Protein AF-A0A3D4EHX8-F1 (afdb_monomer_lite)

Radius of gyration: 19.6 Å; chains: 1; bounding box: 51×28×48 Å

Sequence (129 aa):
DFRNTIIVMTSNIGAKAMTEGRRRLGFSQAEGQQAADAELKERVNEELRRTFKPEFLNRIDDTIIFHRLTRPEIRSITQRMIHTVAGRFEELGMNLSVPESVIDALAEKGYDEKFGARPLRRTIQSLIE

Secondary structure (DSSP, 8-state):
--TT--------TTTTHHHHGGGG--S-SSSSHHHHHHHHHHHHHHHHHHHS-HHHHTT-S--PPPPPPPHHHHHHHHHHHHHHHHHHHHHTT------HHHHHHHHHHH-BTTTBTTTHHHHHHHHH-

Structure (mmCIF, N/CA/C/O backbone):
data_AF-A0A3D4EHX8-F1
#
_entry.id   AF-A0A3D4EHX8-F1
#
loop_
_atom_site.group_PDB
_atom_site.id
_atom_site.type_symbol
_atom_site.label_atom_id
_atom_site.label_alt_id
_atom_site.label_comp_id
_atom_site.label_asym_id
_atom_site.label_entity_id
_atom_site.label_seq_id
_atom_site.pdbx_PDB_ins_code
_atom_site.Cartn_x
_atom_site.Cartn_y
_atom_site.Cartn_z
_atom_site.occupancy
_atom_site.B_iso_or_equiv
_atom_site.auth_seq_id
_atom_site.auth_comp_id
_atom_site.auth_asym_id
_atom_site.auth_atom_id
_atom_site.pdbx_PDB_model_num
ATOM 1 N N . ASP A 1 1 ? -9.603 -11.273 -27.448 1.00 83.94 1 ASP A N 1
ATOM 2 C CA . ASP A 1 1 ? -9.718 -9.859 -27.843 1.00 83.94 1 ASP A CA 1
ATOM 3 C C . ASP A 1 1 ? -9.576 -9.023 -26.576 1.00 83.94 1 ASP A C 1
ATOM 5 O O . ASP A 1 1 ? -10.325 -9.280 -25.645 1.00 83.94 1 ASP A O 1
ATOM 9 N N . PHE A 1 2 ? -8.577 -8.136 -26.501 1.00 93.56 2 PHE A N 1
ATOM 10 C CA . PHE A 1 2 ? -8.243 -7.327 -25.311 1.00 93.56 2 PHE A CA 1
ATOM 11 C C . PHE A 1 2 ? -8.393 -5.818 -25.566 1.00 93.56 2 PHE A C 1
ATOM 13 O O . PHE A 1 2 ? -7.850 -5.004 -24.826 1.00 93.56 2 PHE A O 1
ATOM 20 N N . ARG A 1 3 ? -9.125 -5.425 -26.619 1.00 93.56 3 ARG A N 1
ATOM 21 C CA . ARG A 1 3 ? -9.231 -4.019 -27.049 1.00 93.56 3 ARG A CA 1
ATOM 22 C C . ARG A 1 3 ? -9.765 -3.063 -25.972 1.00 93.56 3 ARG A C 1
ATOM 24 O O . ARG A 1 3 ? -9.383 -1.902 -25.980 1.00 93.56 3 ARG A O 1
ATOM 31 N N . ASN A 1 4 ? -10.578 -3.555 -25.033 1.00 96.00 4 ASN A N 1
ATOM 32 C CA . ASN A 1 4 ? -11.146 -2.769 -23.929 1.00 96.00 4 ASN A CA 1
ATOM 33 C C . ASN A 1 4 ? -10.716 -3.317 -22.554 1.00 96.00 4 ASN A C 1
ATOM 35 O O . ASN A 1 4 ? -11.521 -3.380 -21.625 1.00 96.00 4 ASN A O 1
ATOM 39 N N . THR A 1 5 ? -9.471 -3.780 -22.425 1.00 96.50 5 THR A N 1
ATOM 40 C CA . THR A 1 5 ? -8.948 -4.352 -21.177 1.00 96.50 5 THR A CA 1
ATOM 41 C C . THR A 1 5 ? -7.674 -3.637 -20.747 1.00 96.50 5 THR A C 1
ATOM 43 O O . THR A 1 5 ? -6.729 -3.538 -21.522 1.00 96.50 5 THR A O 1
ATOM 46 N N . ILE A 1 6 ? -7.622 -3.203 -19.485 1.00 94.00 6 ILE A N 1
ATOM 47 C CA . ILE A 1 6 ? -6.373 -2.760 -18.855 1.00 94.00 6 ILE A CA 1
ATOM 48 C C . ILE A 1 6 ? -5.652 -3.999 -18.326 1.00 94.00 6 ILE A C 1
ATOM 50 O O . ILE A 1 6 ? -6.188 -4.721 -17.483 1.00 94.00 6 ILE A O 1
ATOM 54 N N . ILE A 1 7 ? -4.440 -4.247 -18.817 1.00 93.75 7 ILE A N 1
ATOM 55 C CA . ILE A 1 7 ? -3.591 -5.338 -18.339 1.00 93.75 7 ILE A CA 1
ATOM 56 C C . ILE A 1 7 ? -2.625 -4.767 -17.307 1.00 93.75 7 ILE A C 1
ATOM 58 O O . ILE A 1 7 ? -1.774 -3.944 -17.629 1.00 93.75 7 ILE A O 1
ATOM 62 N N . VAL A 1 8 ? -2.747 -5.227 -16.063 1.00 94.88 8 VAL A N 1
ATOM 63 C CA . VAL A 1 8 ? -1.825 -4.871 -14.980 1.00 94.88 8 VAL A CA 1
ATOM 64 C C . VAL A 1 8 ? -0.949 -6.073 -14.667 1.00 94.88 8 VAL A C 1
ATOM 66 O O . VAL A 1 8 ? -1.445 -7.166 -14.399 1.00 94.88 8 VAL A O 1
ATOM 69 N N . MET A 1 9 ? 0.362 -5.859 -14.681 1.00 93.25 9 MET A N 1
ATOM 70 C CA . MET A 1 9 ? 1.357 -6.861 -14.317 1.00 93.25 9 MET A CA 1
ATOM 71 C C . MET A 1 9 ? 2.166 -6.348 -13.133 1.00 93.25 9 MET A C 1
ATOM 73 O O . MET A 1 9 ? 2.573 -5.190 -13.099 1.00 93.25 9 MET A O 1
ATOM 77 N N . THR A 1 10 ? 2.413 -7.216 -12.156 1.00 92.00 10 THR A N 1
ATOM 78 C CA . THR A 1 10 ? 3.198 -6.883 -10.963 1.00 92.00 10 THR A CA 1
ATOM 79 C C . THR A 1 10 ? 4.356 -7.855 -10.828 1.00 92.00 10 THR A C 1
ATOM 81 O O . THR A 1 10 ? 4.168 -9.061 -10.985 1.00 92.00 10 THR A O 1
ATOM 84 N N . SER A 1 11 ? 5.539 -7.355 -10.488 1.00 89.44 11 SER A N 1
ATOM 85 C CA . SER A 1 11 ? 6.726 -8.172 -10.242 1.00 89.44 11 SER A CA 1
ATOM 86 C C . SER A 1 11 ? 7.441 -7.701 -8.980 1.00 89.44 11 SER A C 1
ATOM 88 O O . SER A 1 11 ? 7.382 -6.527 -8.630 1.00 89.44 11 SER A O 1
ATOM 90 N N . ASN A 1 12 ? 8.144 -8.615 -8.309 1.00 87.06 12 ASN A N 1
ATOM 91 C CA . ASN A 1 12 ? 9.002 -8.293 -7.164 1.00 87.06 12 ASN A CA 1
ATOM 92 C C . ASN A 1 12 ? 10.427 -7.867 -7.587 1.00 87.06 12 ASN A C 1
ATOM 94 O O . ASN A 1 12 ? 11.312 -7.739 -6.737 1.00 87.06 12 ASN A O 1
ATOM 98 N N . ILE A 1 13 ? 10.683 -7.690 -8.889 1.00 86.50 13 ILE A N 1
ATOM 99 C CA . ILE A 1 13 ? 11.960 -7.179 -9.410 1.00 86.50 13 ILE A CA 1
ATOM 100 C C . ILE A 1 13 ? 12.251 -5.810 -8.787 1.00 86.50 13 ILE A C 1
ATOM 102 O O . ILE A 1 13 ? 11.362 -4.976 -8.648 1.00 86.50 13 ILE A O 1
ATOM 106 N N . GLY A 1 14 ? 13.497 -5.593 -8.363 1.00 77.00 14 GLY A N 1
ATOM 107 C CA . GLY A 1 14 ? 13.897 -4.353 -7.696 1.00 77.00 14 GLY A CA 1
ATOM 108 C C . GLY A 1 14 ? 13.641 -4.305 -6.184 1.00 77.00 14 GLY A C 1
ATOM 109 O O . GLY A 1 14 ? 14.180 -3.424 -5.516 1.00 77.00 14 GLY A O 1
ATOM 110 N N . ALA A 1 15 ? 12.936 -5.281 -5.592 1.00 76.81 15 ALA A N 1
ATOM 111 C CA . ALA A 1 15 ? 12.671 -5.302 -4.145 1.00 76.81 15 ALA A CA 1
ATOM 112 C C . ALA A 1 15 ? 13.955 -5.303 -3.282 1.00 76.81 15 ALA A C 1
ATOM 114 O O . ALA A 1 15 ? 13.989 -4.718 -2.194 1.00 76.81 15 ALA A O 1
ATOM 115 N N . LYS A 1 16 ? 15.041 -5.920 -3.775 1.00 70.25 16 LYS A N 1
ATOM 116 C CA . LYS A 1 16 ? 16.361 -5.881 -3.120 1.00 70.25 16 LYS A CA 1
ATOM 117 C C . LYS A 1 16 ? 16.990 -4.485 -3.181 1.00 70.25 16 LYS A C 1
ATOM 119 O O . LYS A 1 16 ? 17.382 -3.962 -2.140 1.00 70.25 16 LYS A O 1
ATOM 124 N N . ALA A 1 17 ? 16.993 -3.848 -4.356 1.00 68.38 17 ALA A N 1
ATOM 125 C CA . ALA A 1 17 ? 17.523 -2.493 -4.545 1.00 68.38 17 ALA A CA 1
ATOM 126 C C . ALA A 1 17 ? 16.814 -1.469 -3.637 1.00 68.38 17 ALA A C 1
ATOM 128 O O . ALA A 1 17 ? 17.467 -0.636 -3.008 1.00 68.38 17 ALA A O 1
ATOM 129 N N . MET A 1 18 ? 15.497 -1.616 -3.467 1.00 66.00 18 MET A N 1
ATOM 130 C CA . MET A 1 18 ? 14.680 -0.815 -2.547 1.00 66.00 18 MET A CA 1
ATOM 131 C C . MET A 1 18 ? 14.987 -1.022 -1.057 1.00 66.00 18 MET A C 1
ATOM 133 O O . MET A 1 18 ? 14.606 -0.200 -0.224 1.00 66.00 18 MET A O 1
ATOM 137 N N . THR A 1 19 ? 15.603 -2.145 -0.689 1.00 64.25 19 THR A N 1
ATOM 138 C CA . THR A 1 19 ? 15.924 -2.485 0.707 1.00 64.25 19 THR A CA 1
ATOM 139 C C . THR A 1 19 ? 17.345 -2.065 1.075 1.00 64.25 19 THR A C 1
ATOM 141 O O . THR A 1 19 ? 17.602 -1.675 2.211 1.00 64.25 19 THR A O 1
ATOM 144 N N . GLU A 1 20 ? 18.269 -2.105 0.117 1.00 59.88 20 GLU A N 1
ATOM 145 C CA . GLU A 1 20 ? 19.694 -1.850 0.350 1.00 59.88 20 GLU A CA 1
ATOM 146 C C . GLU A 1 20 ? 20.097 -0.378 0.172 1.00 59.88 20 GLU A C 1
ATOM 148 O O . GLU A 1 20 ? 21.036 0.070 0.834 1.00 59.88 20 GLU A O 1
ATOM 153 N N . GLY A 1 21 ? 19.369 0.398 -0.643 1.00 54.28 21 GLY A N 1
ATOM 154 C CA . GLY A 1 21 ? 19.689 1.803 -0.944 1.00 54.28 21 GLY A CA 1
ATOM 155 C C . GLY A 1 21 ? 19.753 2.739 0.274 1.00 54.28 21 GLY A C 1
ATOM 156 O O . GLY A 1 21 ? 20.417 3.769 0.228 1.00 54.28 21 GLY A O 1
ATOM 157 N N . ARG A 1 22 ? 19.146 2.364 1.409 1.00 51.28 22 ARG A N 1
ATOM 158 C CA . ARG A 1 22 ? 19.145 3.180 2.636 1.00 51.28 22 ARG A CA 1
ATOM 159 C C . ARG A 1 22 ? 20.376 3.023 3.529 1.00 51.28 22 ARG A C 1
ATOM 161 O O . ARG A 1 22 ? 20.565 3.858 4.406 1.00 51.28 22 ARG A O 1
ATOM 168 N N . ARG A 1 23 ? 21.235 2.010 3.331 1.00 48.50 23 ARG A N 1
ATOM 169 C CA . ARG A 1 23 ? 22.409 1.797 4.212 1.00 48.50 23 ARG A CA 1
ATOM 170 C C . ARG A 1 23 ? 23.463 2.917 4.137 1.00 48.50 23 ARG A C 1
ATOM 172 O O . ARG A 1 23 ? 24.411 2.880 4.911 1.00 48.50 23 ARG A O 1
ATOM 179 N N . ARG A 1 24 ? 23.324 3.900 3.235 1.00 49.12 24 ARG A N 1
ATOM 180 C CA . ARG A 1 24 ? 24.308 4.981 3.023 1.00 49.12 24 ARG A CA 1
ATOM 181 C C . ARG A 1 24 ? 23.900 6.382 3.499 1.00 49.12 24 ARG A C 1
ATOM 183 O O . ARG A 1 24 ? 24.744 7.268 3.467 1.00 49.12 24 ARG A O 1
ATOM 190 N N . LEU A 1 25 ? 22.668 6.624 3.950 1.00 51.09 25 LEU A N 1
ATOM 191 C CA . LEU A 1 25 ? 22.177 7.999 4.148 1.00 51.09 25 LEU A CA 1
ATOM 192 C C . LEU A 1 25 ? 22.126 8.400 5.626 1.00 51.09 25 LEU A C 1
ATOM 194 O O . LEU A 1 25 ? 21.077 8.385 6.263 1.00 51.09 25 LEU A O 1
ATOM 198 N N . GLY A 1 26 ? 23.299 8.764 6.148 1.00 45.28 26 GLY A N 1
ATOM 199 C CA . GLY A 1 26 ? 23.477 9.443 7.433 1.00 45.28 26 GLY A CA 1
ATOM 200 C C . GLY A 1 26 ? 23.499 10.976 7.351 1.00 45.28 26 GLY A C 1
ATOM 201 O O . GLY A 1 26 ? 23.712 11.606 8.377 1.00 45.28 26 GLY A O 1
ATOM 202 N N . PHE A 1 27 ? 23.297 11.601 6.181 1.00 52.09 27 PHE A N 1
ATOM 203 C CA . PHE A 1 27 ? 23.391 13.062 6.039 1.00 52.09 27 PHE A CA 1
ATOM 204 C C . PHE A 1 27 ? 22.409 13.624 4.989 1.00 52.09 27 PHE A C 1
ATOM 206 O O . PHE A 1 27 ? 22.357 13.146 3.861 1.00 52.09 27 PHE A O 1
ATOM 213 N N . SER A 1 28 ? 21.683 14.682 5.381 1.00 41.88 28 SER A N 1
ATOM 214 C CA . SER A 1 28 ? 20.790 15.574 4.604 1.00 41.88 28 SER A CA 1
ATOM 215 C C . SER A 1 28 ? 19.460 14.992 4.081 1.00 41.88 28 SER A C 1
ATOM 217 O O . SER A 1 28 ? 19.402 14.206 3.144 1.00 41.88 28 SER A O 1
ATOM 219 N N . GLN A 1 29 ? 18.355 15.416 4.703 1.00 51.88 29 GLN A N 1
ATOM 220 C CA . GLN A 1 29 ? 17.017 14.823 4.563 1.00 51.88 29 GLN A CA 1
ATOM 221 C C . GLN A 1 29 ? 16.068 15.586 3.612 1.00 51.88 29 GLN A C 1
ATOM 223 O O . GLN A 1 29 ? 14.892 15.248 3.555 1.00 51.88 29 GLN A O 1
ATOM 228 N N . ALA A 1 30 ? 16.534 16.597 2.867 1.00 48.62 30 ALA A N 1
ATOM 229 C CA . ALA A 1 30 ? 15.640 17.451 2.065 1.00 48.62 30 ALA A CA 1
ATOM 230 C C . ALA A 1 30 ? 16.006 17.579 0.571 1.00 48.62 30 ALA A C 1
ATOM 232 O O . ALA A 1 30 ? 15.102 17.652 -0.253 1.00 48.62 30 ALA A O 1
ATOM 233 N N . GLU A 1 31 ? 17.287 17.524 0.189 1.00 46.31 31 GLU A N 1
ATOM 234 C CA . GLU A 1 31 ? 17.716 17.670 -1.221 1.00 46.31 31 GLU A CA 1
ATOM 235 C C . GLU A 1 31 ? 17.977 16.326 -1.940 1.00 46.31 31 GLU A C 1
ATOM 237 O O . GLU A 1 31 ? 18.198 16.291 -3.147 1.00 46.31 31 GLU A O 1
ATOM 242 N N . GLY A 1 32 ? 17.914 15.194 -1.224 1.00 55.09 32 GLY A N 1
ATOM 243 C CA . GLY A 1 32 ? 18.335 13.877 -1.729 1.00 55.09 32 GLY A CA 1
ATOM 244 C C . GLY A 1 32 ? 17.234 12.948 -2.259 1.00 55.09 32 GLY A C 1
ATOM 245 O O . GLY A 1 32 ? 17.558 11.900 -2.813 1.00 55.09 32 GLY A O 1
ATOM 246 N N . GLN A 1 33 ? 15.947 13.284 -2.104 1.00 61.00 33 GLN A N 1
ATOM 247 C CA . GLN A 1 33 ? 14.858 12.349 -2.437 1.00 61.00 33 GLN A CA 1
ATOM 248 C C . GLN A 1 33 ? 14.705 12.142 -3.952 1.00 61.00 33 GLN A C 1
ATOM 250 O O . GLN A 1 33 ? 14.628 11.007 -4.405 1.00 61.00 33 GLN A O 1
ATOM 255 N N . GLN A 1 34 ? 14.747 13.216 -4.748 1.00 64.25 34 GLN A N 1
ATOM 256 C CA . GLN A 1 34 ? 14.636 13.106 -6.210 1.00 64.25 34 GLN A CA 1
ATOM 257 C C . GLN A 1 34 ? 15.821 12.354 -6.829 1.00 64.25 34 GLN A C 1
ATOM 259 O O . GLN A 1 34 ? 15.637 11.559 -7.749 1.00 64.25 34 GLN A O 1
ATOM 264 N N . ALA A 1 35 ? 17.031 12.573 -6.304 1.00 69.06 35 ALA A N 1
ATOM 265 C CA . ALA A 1 35 ? 18.220 11.851 -6.743 1.00 69.06 35 ALA A CA 1
ATOM 266 C C . ALA A 1 35 ? 18.132 10.355 -6.390 1.00 69.06 35 ALA A C 1
ATOM 268 O O . ALA A 1 35 ? 18.438 9.508 -7.228 1.00 69.06 35 ALA A O 1
ATOM 269 N N . ALA A 1 36 ? 17.647 10.026 -5.187 1.00 71.94 36 ALA A N 1
ATOM 270 C CA . ALA A 1 36 ? 17.437 8.645 -4.759 1.00 71.94 36 ALA A CA 1
ATOM 271 C C . ALA A 1 36 ? 16.357 7.924 -5.586 1.00 71.94 36 ALA A C 1
ATOM 273 O O . ALA A 1 36 ? 16.523 6.750 -5.917 1.00 71.94 36 ALA A O 1
ATOM 274 N N . ASP A 1 37 ? 15.276 8.617 -5.955 1.00 76.12 37 ASP A N 1
ATOM 275 C CA . ASP A 1 37 ? 14.204 8.050 -6.780 1.00 76.12 37 ASP A CA 1
ATOM 276 C C . ASP A 1 37 ? 14.679 7.799 -8.221 1.00 76.12 37 ASP A C 1
ATOM 278 O O . ASP A 1 37 ? 14.370 6.758 -8.809 1.00 76.12 37 ASP A O 1
ATOM 282 N N . ALA A 1 38 ? 15.478 8.714 -8.784 1.00 81.25 38 ALA A N 1
ATOM 283 C CA . ALA A 1 38 ? 16.094 8.537 -10.098 1.00 81.25 38 ALA A CA 1
ATOM 284 C C . ALA A 1 38 ? 17.068 7.346 -10.116 1.00 81.25 38 ALA A C 1
ATOM 286 O O . ALA A 1 38 ? 16.973 6.493 -11.000 1.00 81.25 38 ALA A O 1
ATOM 287 N N . GLU A 1 39 ? 17.938 7.238 -9.105 1.00 82.88 39 GLU A N 1
ATOM 288 C CA . GLU A 1 39 ? 18.875 6.117 -8.957 1.00 82.88 39 GLU A CA 1
ATOM 289 C C . GLU A 1 39 ? 18.132 4.781 -8.788 1.00 82.88 39 GLU A C 1
ATOM 291 O O . GLU A 1 39 ? 18.486 3.769 -9.399 1.00 82.88 39 GLU A O 1
ATOM 296 N N . LEU A 1 40 ? 17.060 4.761 -7.989 1.00 81.75 40 LEU A N 1
ATOM 297 C CA . LEU A 1 40 ? 16.227 3.574 -7.831 1.00 81.75 40 LEU A CA 1
ATOM 298 C C . LEU A 1 40 ? 15.575 3.175 -9.160 1.00 81.75 40 LEU A C 1
ATOM 300 O O . LEU A 1 40 ? 15.573 1.993 -9.509 1.00 81.75 40 LEU A O 1
ATOM 304 N N . LYS A 1 41 ? 15.046 4.143 -9.913 1.00 84.25 41 LYS A N 1
ATOM 305 C CA . LYS A 1 41 ? 14.416 3.898 -11.213 1.00 84.25 41 LYS A CA 1
ATOM 306 C C . LYS A 1 41 ? 15.392 3.309 -12.224 1.00 84.25 41 LYS A C 1
ATOM 308 O O . LYS A 1 41 ? 15.028 2.378 -12.941 1.00 84.25 41 LYS A O 1
ATOM 313 N N . GLU A 1 42 ? 16.620 3.812 -12.263 1.00 87.06 42 GLU A N 1
ATOM 314 C CA . GLU A 1 42 ? 17.676 3.278 -13.121 1.00 87.06 42 GLU A CA 1
ATOM 315 C C . GLU A 1 42 ? 17.991 1.818 -12.774 1.00 87.06 42 GLU A C 1
ATOM 317 O O . GLU A 1 42 ? 17.874 0.945 -13.636 1.00 87.06 42 GLU A O 1
ATOM 322 N N . ARG A 1 43 ? 18.240 1.518 -11.492 1.00 86.12 43 ARG A N 1
ATOM 323 C CA . ARG A 1 43 ? 18.515 0.147 -11.024 1.00 86.12 43 ARG A CA 1
ATOM 324 C C . ARG A 1 43 ? 17.375 -0.827 -11.326 1.00 86.12 43 ARG A C 1
ATOM 326 O O . ARG A 1 43 ? 17.616 -1.968 -11.714 1.00 86.12 43 ARG A O 1
ATOM 333 N N . VAL A 1 44 ? 16.121 -0.404 -11.145 1.00 86.69 44 VAL A N 1
ATOM 334 C CA . VAL A 1 44 ? 14.955 -1.244 -11.466 1.00 86.69 44 VAL A CA 1
ATOM 335 C C . VAL A 1 44 ? 14.869 -1.501 -12.973 1.00 86.69 44 VAL A C 1
ATOM 337 O O . VAL A 1 44 ? 14.616 -2.636 -13.377 1.00 86.69 44 VAL A O 1
ATOM 340 N N . ASN A 1 45 ? 15.122 -0.490 -13.809 1.00 86.88 45 ASN A N 1
ATOM 341 C CA . ASN A 1 45 ? 15.124 -0.640 -15.267 1.00 86.88 45 ASN A CA 1
ATOM 342 C C . ASN A 1 45 ? 16.227 -1.582 -15.768 1.00 86.88 45 ASN A C 1
ATOM 344 O O . ASN A 1 45 ? 15.984 -2.372 -16.683 1.00 86.88 45 ASN A O 1
ATOM 348 N N . GLU A 1 46 ? 17.419 -1.534 -15.175 1.00 89.25 46 GLU A N 1
ATOM 349 C CA . GLU A 1 46 ? 18.495 -2.480 -15.487 1.00 89.25 46 GLU A CA 1
ATOM 350 C C . GLU A 1 46 ? 18.084 -3.921 -15.173 1.00 89.25 46 GLU A C 1
ATOM 352 O O . GLU A 1 46 ? 18.210 -4.808 -16.021 1.00 89.25 46 GLU A O 1
ATOM 357 N N . GLU A 1 47 ? 17.521 -4.160 -13.990 1.00 88.94 47 GLU A N 1
ATOM 358 C CA . GLU A 1 47 ? 17.068 -5.492 -13.583 1.00 88.94 47 GLU A CA 1
ATOM 359 C C . GLU A 1 47 ? 15.890 -5.994 -14.439 1.00 88.94 47 GLU A C 1
ATOM 361 O O . GLU A 1 47 ? 15.828 -7.182 -14.772 1.00 88.94 47 GLU A O 1
ATOM 366 N N . LEU A 1 48 ? 14.993 -5.103 -14.878 1.00 89.94 48 LEU A N 1
ATOM 367 C CA . LEU A 1 48 ? 13.933 -5.438 -15.834 1.00 89.94 48 LEU A CA 1
ATOM 368 C C . LEU A 1 48 ? 14.505 -5.880 -17.184 1.00 89.94 48 LEU A C 1
ATOM 370 O O . LEU A 1 48 ? 14.087 -6.917 -17.696 1.00 89.94 48 LEU A O 1
ATOM 374 N N . ARG A 1 49 ? 15.485 -5.150 -17.734 1.00 89.75 49 ARG A N 1
ATOM 375 C CA . ARG A 1 49 ? 16.157 -5.500 -19.003 1.00 89.75 49 ARG A CA 1
ATOM 376 C C . ARG A 1 49 ? 16.963 -6.795 -18.919 1.00 89.75 49 ARG A C 1
ATOM 378 O O . ARG A 1 49 ? 17.108 -7.486 -19.921 1.00 89.75 49 ARG A O 1
ATOM 385 N N . ARG A 1 50 ? 17.489 -7.131 -17.738 1.00 91.81 50 ARG A N 1
ATOM 386 C CA . ARG A 1 50 ? 18.169 -8.413 -17.487 1.00 91.81 50 ARG A CA 1
ATOM 387 C C . ARG A 1 50 ? 17.194 -9.580 -17.383 1.00 91.81 50 ARG A C 1
ATOM 389 O O . ARG A 1 50 ? 17.536 -10.690 -17.779 1.00 91.81 50 ARG A O 1
ATOM 396 N N . THR A 1 51 ? 16.004 -9.337 -16.837 1.00 91.88 51 THR A N 1
ATOM 397 C CA . THR A 1 51 ? 15.015 -10.389 -16.565 1.00 91.88 51 THR A CA 1
ATOM 398 C C . THR A 1 51 ? 14.107 -10.665 -17.763 1.00 91.88 51 THR A C 1
ATOM 400 O O . THR A 1 51 ? 13.781 -11.820 -18.036 1.00 91.88 51 THR A O 1
ATOM 403 N N . PHE A 1 52 ? 13.691 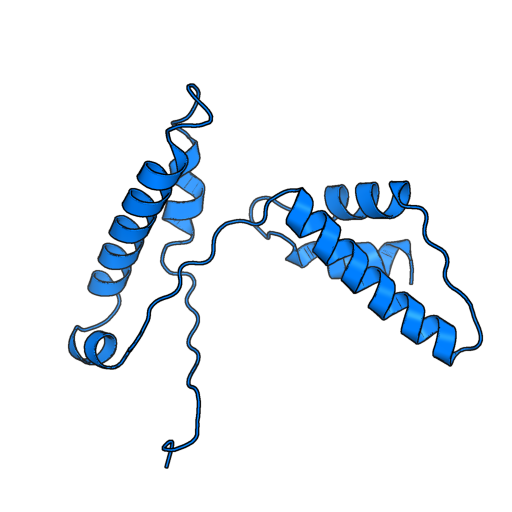-9.624 -18.484 1.00 92.50 52 PHE A N 1
ATOM 404 C CA . PHE A 1 52 ? 12.748 -9.721 -19.594 1.00 92.50 52 PHE A CA 1
ATOM 405 C C . PHE A 1 52 ? 13.393 -9.357 -20.923 1.00 92.50 52 PHE A C 1
ATOM 407 O O . PHE A 1 52 ? 14.239 -8.469 -21.011 1.00 92.50 52 PHE A O 1
ATOM 414 N N . LYS A 1 53 ? 12.941 -10.024 -21.989 1.00 93.94 53 LYS A N 1
ATOM 415 C CA . LYS A 1 53 ? 13.410 -9.720 -23.338 1.00 93.94 53 LYS A CA 1
ATOM 416 C C . LYS A 1 53 ? 12.887 -8.356 -23.819 1.00 93.94 53 LYS A C 1
ATOM 418 O O . LYS A 1 53 ? 11.761 -7.987 -23.462 1.00 93.94 53 LYS A O 1
ATOM 423 N N . PRO A 1 54 ? 13.636 -7.638 -24.675 1.00 90.94 54 PRO A N 1
ATOM 424 C CA . PRO A 1 54 ? 13.223 -6.336 -25.195 1.00 90.94 54 PRO A CA 1
ATOM 425 C C . PRO A 1 54 ? 11.857 -6.353 -25.889 1.00 90.94 54 PRO A C 1
ATOM 427 O O . PRO A 1 54 ? 11.095 -5.403 -25.747 1.00 90.94 54 PRO A O 1
ATOM 430 N N . GLU A 1 55 ? 11.498 -7.434 -26.589 1.00 94.44 55 GLU A N 1
ATOM 431 C CA . GLU A 1 55 ? 10.218 -7.523 -27.303 1.00 94.44 55 GLU A CA 1
ATOM 432 C C . GLU A 1 55 ? 9.023 -7.494 -26.353 1.00 94.44 55 GLU A C 1
ATOM 434 O O . GLU A 1 55 ? 7.972 -6.976 -26.719 1.00 94.44 55 GLU A O 1
ATOM 439 N N . PHE A 1 56 ? 9.184 -8.033 -25.142 1.00 93.81 56 PHE A N 1
ATOM 440 C CA . PHE A 1 56 ? 8.157 -7.989 -24.108 1.00 93.81 56 PHE A CA 1
ATOM 441 C C . PHE A 1 56 ? 8.064 -6.597 -23.482 1.00 93.81 56 PHE A C 1
ATOM 443 O O . PHE A 1 56 ? 6.970 -6.056 -23.358 1.00 93.81 56 PHE A O 1
ATOM 450 N N . LEU A 1 57 ? 9.206 -5.989 -23.147 1.00 91.12 57 LEU A N 1
ATOM 451 C CA . LEU A 1 57 ? 9.244 -4.643 -22.565 1.00 91.12 57 LEU A CA 1
ATOM 452 C C . LEU A 1 57 ? 8.663 -3.590 -23.517 1.00 91.12 57 LEU A C 1
ATOM 454 O O . LEU A 1 57 ? 7.936 -2.710 -23.079 1.00 91.12 57 LEU A O 1
ATOM 458 N N . ASN A 1 58 ? 8.881 -3.741 -24.825 1.00 92.62 58 ASN A N 1
ATOM 459 C CA . ASN A 1 58 ? 8.308 -2.872 -25.858 1.00 92.62 58 ASN A CA 1
ATOM 460 C C . ASN A 1 58 ? 6.773 -2.995 -26.002 1.00 92.62 58 ASN A C 1
ATOM 462 O O . ASN A 1 58 ? 6.184 -2.301 -26.829 1.00 92.62 58 ASN A O 1
ATOM 466 N N . ARG A 1 59 ? 6.120 -3.905 -25.262 1.00 95.19 59 ARG A N 1
ATOM 467 C CA . ARG A 1 59 ? 4.652 -4.046 -25.187 1.00 95.19 59 ARG A CA 1
ATOM 468 C C . ARG A 1 59 ? 4.060 -3.489 -23.899 1.00 95.19 59 ARG A C 1
ATOM 470 O O . ARG A 1 59 ? 2.861 -3.629 -23.688 1.00 95.19 59 ARG A O 1
ATOM 477 N N . ILE A 1 60 ? 4.890 -2.905 -23.045 1.00 92.56 60 ILE A N 1
ATOM 478 C CA . ILE A 1 60 ? 4.469 -2.250 -21.815 1.00 92.56 60 ILE A CA 1
ATOM 479 C C . ILE A 1 60 ? 4.503 -0.751 -22.079 1.00 92.56 60 ILE A C 1
ATOM 481 O O . ILE A 1 60 ? 5.568 -0.206 -22.357 1.00 92.56 60 ILE A O 1
ATOM 485 N N . ASP A 1 61 ? 3.344 -0.102 -21.991 1.00 93.38 61 ASP A N 1
ATOM 486 C CA . ASP A 1 61 ? 3.234 1.339 -22.228 1.00 93.38 61 ASP A CA 1
ATOM 487 C C . ASP A 1 61 ? 3.923 2.140 -21.113 1.00 93.38 61 ASP A C 1
ATOM 489 O O . ASP A 1 61 ? 4.731 3.021 -21.390 1.00 93.38 61 ASP A O 1
ATOM 493 N N . ASP A 1 62 ? 3.669 1.771 -19.852 1.00 90.44 62 ASP A N 1
ATOM 494 C CA . ASP A 1 62 ? 4.201 2.454 -18.672 1.00 90.44 62 ASP A CA 1
ATOM 495 C C . ASP A 1 62 ? 4.672 1.473 -17.592 1.00 90.44 62 ASP A C 1
ATOM 497 O O . ASP A 1 62 ? 4.063 0.432 -17.338 1.00 90.44 62 ASP A O 1
ATOM 501 N N . THR A 1 63 ? 5.756 1.836 -16.899 1.00 87.25 63 THR A N 1
ATOM 502 C CA . THR A 1 63 ? 6.270 1.098 -15.734 1.00 87.25 63 THR A CA 1
ATOM 503 C C . THR A 1 63 ? 6.180 1.959 -14.481 1.00 87.25 63 THR A C 1
ATOM 505 O O . THR A 1 63 ? 6.809 3.015 -14.390 1.00 87.25 63 THR A O 1
ATOM 508 N N . ILE A 1 64 ? 5.431 1.478 -13.488 1.00 88.25 64 ILE A N 1
ATOM 509 C CA . ILE A 1 64 ? 5.238 2.151 -12.201 1.00 88.25 64 ILE A CA 1
ATOM 510 C C . ILE A 1 64 ? 6.094 1.460 -11.139 1.00 88.25 64 ILE A C 1
ATOM 512 O O . ILE A 1 64 ? 5.990 0.251 -10.932 1.00 88.25 64 ILE A O 1
ATOM 516 N N . ILE A 1 65 ? 6.918 2.239 -10.439 1.00 85.44 65 ILE A N 1
ATOM 517 C CA . ILE A 1 65 ? 7.728 1.759 -9.316 1.00 85.44 65 ILE A CA 1
ATOM 518 C C . ILE A 1 65 ? 7.008 2.111 -8.017 1.00 85.44 65 ILE A C 1
ATOM 520 O O . ILE A 1 65 ? 6.726 3.277 -7.743 1.00 85.44 65 ILE A O 1
ATOM 524 N N . PHE A 1 66 ? 6.710 1.093 -7.213 1.00 84.56 66 PHE A N 1
ATOM 525 C CA . PHE A 1 66 ? 6.092 1.281 -5.906 1.00 84.56 66 PHE A CA 1
ATOM 526 C C . PHE A 1 66 ? 7.151 1.616 -4.868 1.00 84.56 66 PHE A C 1
ATOM 528 O O . PHE A 1 66 ? 8.087 0.848 -4.680 1.00 84.56 66 PHE A O 1
ATOM 535 N N . HIS A 1 67 ? 6.970 2.729 -4.164 1.00 80.12 67 HIS A N 1
ATOM 536 C CA . HIS A 1 67 ? 7.819 3.122 -3.046 1.00 80.12 67 HIS A CA 1
ATOM 537 C C . HIS A 1 67 ? 7.373 2.426 -1.754 1.00 80.12 67 HIS A C 1
ATOM 539 O O . HIS A 1 67 ? 6.251 1.926 -1.638 1.00 80.12 67 HIS A O 1
ATOM 545 N N . ARG A 1 68 ? 8.270 2.366 -0.764 1.00 79.38 68 ARG A N 1
ATOM 546 C CA . ARG A 1 68 ? 7.908 1.871 0.569 1.00 79.38 68 ARG A CA 1
ATOM 547 C C . ARG A 1 68 ? 6.916 2.834 1.212 1.00 79.38 68 ARG A C 1
ATOM 549 O O . ARG A 1 68 ? 7.107 4.042 1.134 1.00 79.38 68 ARG A O 1
ATOM 556 N N . LEU A 1 69 ? 5.928 2.276 1.905 1.00 84.81 69 LEU A N 1
ATOM 557 C CA . LEU A 1 69 ? 4.960 3.066 2.653 1.00 84.81 69 LEU A CA 1
ATOM 558 C C . LEU A 1 69 ? 5.656 3.858 3.767 1.00 84.81 69 LEU A C 1
ATOM 560 O O . LEU A 1 69 ? 6.456 3.322 4.539 1.00 84.81 69 LEU A O 1
ATOM 564 N N . THR A 1 70 ? 5.317 5.132 3.858 1.00 86.00 70 THR A N 1
ATOM 565 C CA . THR A 1 70 ? 5.667 6.030 4.952 1.00 86.00 70 THR A CA 1
ATOM 566 C C . THR A 1 70 ? 4.764 5.780 6.163 1.00 86.00 70 THR A C 1
ATOM 568 O O . THR A 1 70 ? 3.671 5.223 6.050 1.00 86.00 70 THR A O 1
ATOM 571 N N . ARG A 1 71 ? 5.197 6.222 7.352 1.00 86.25 71 ARG A N 1
ATOM 572 C CA . ARG A 1 71 ? 4.389 6.119 8.585 1.00 86.25 71 ARG A CA 1
ATOM 573 C C . ARG A 1 71 ? 2.984 6.735 8.435 1.00 86.25 71 ARG A C 1
ATOM 575 O O . ARG A 1 71 ? 2.026 6.057 8.803 1.00 86.25 71 ARG A O 1
ATOM 582 N N . PRO A 1 72 ? 2.817 7.941 7.852 1.00 90.88 72 PRO A N 1
ATOM 583 C CA . PRO A 1 72 ? 1.488 8.507 7.613 1.00 90.88 72 PRO A CA 1
ATOM 584 C C . PRO A 1 72 ? 0.614 7.655 6.680 1.00 90.88 72 PRO A C 1
ATOM 586 O O . PRO A 1 72 ? -0.579 7.492 6.934 1.00 90.88 72 PRO A O 1
ATOM 589 N N . GLU A 1 73 ? 1.191 7.061 5.631 1.00 91.50 73 GLU A N 1
ATOM 590 C CA . GLU A 1 73 ? 0.448 6.188 4.710 1.00 91.50 73 GLU A CA 1
ATOM 591 C C . GLU A 1 73 ? -0.006 4.896 5.398 1.00 91.50 73 GLU A C 1
ATOM 593 O O . GLU A 1 73 ? -1.147 4.472 5.222 1.00 91.50 73 GLU A O 1
ATOM 598 N N . ILE A 1 74 ? 0.847 4.293 6.232 1.00 91.69 74 ILE A N 1
ATOM 599 C CA . ILE A 1 74 ? 0.507 3.106 7.037 1.00 91.69 74 ILE A CA 1
ATOM 600 C C . ILE A 1 74 ? -0.640 3.423 7.996 1.00 91.69 74 ILE A C 1
ATOM 602 O O . ILE A 1 74 ? -1.594 2.648 8.097 1.00 91.69 74 ILE A O 1
ATOM 606 N N . ARG A 1 75 ? -0.583 4.574 8.671 1.00 93.81 75 ARG A N 1
ATOM 607 C CA . ARG A 1 75 ? -1.659 5.046 9.548 1.00 93.81 75 ARG A CA 1
ATOM 608 C C . ARG A 1 75 ? -2.973 5.196 8.782 1.00 93.81 75 ARG A C 1
ATOM 610 O O . ARG A 1 75 ? -3.991 4.658 9.209 1.00 93.81 75 ARG A O 1
ATOM 617 N N . SER A 1 76 ? -2.944 5.847 7.617 1.00 94.69 76 SER A N 1
ATOM 618 C CA . SER A 1 76 ? -4.121 5.995 6.750 1.00 94.69 76 SER A CA 1
ATOM 619 C C . SER A 1 76 ? -4.688 4.638 6.316 1.00 94.69 76 SER A C 1
ATOM 621 O O . SER A 1 76 ? -5.897 4.419 6.371 1.00 94.69 76 SER A O 1
ATOM 623 N N . ILE A 1 77 ? -3.827 3.687 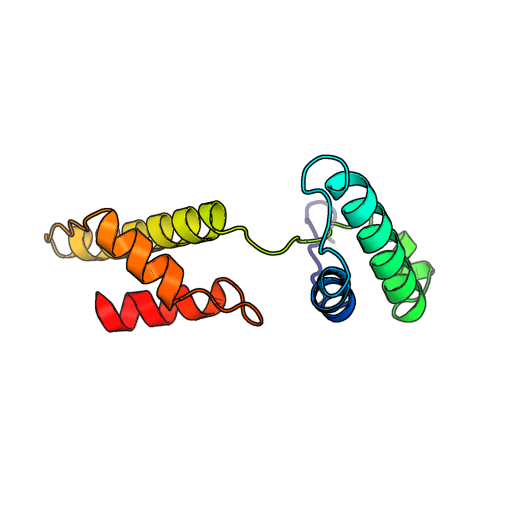5.938 1.00 93.56 77 ILE A N 1
ATOM 624 C CA . ILE A 1 77 ? -4.243 2.316 5.610 1.00 93.56 77 ILE A CA 1
ATOM 625 C C . ILE A 1 77 ? -4.931 1.659 6.810 1.00 93.56 77 ILE A C 1
ATOM 627 O O . ILE A 1 77 ? -6.015 1.101 6.652 1.00 93.56 77 ILE A O 1
ATOM 631 N N . THR A 1 78 ? -4.341 1.772 8.000 1.00 94.31 78 THR A N 1
ATOM 632 C CA . THR A 1 78 ? -4.891 1.220 9.248 1.00 94.31 78 THR A CA 1
ATOM 633 C C . THR A 1 78 ? -6.285 1.780 9.527 1.00 94.31 78 THR A C 1
ATOM 635 O O . THR A 1 78 ? -7.218 1.015 9.765 1.00 94.31 78 THR A O 1
ATOM 638 N N . GLN A 1 79 ? -6.462 3.096 9.394 1.00 94.75 79 GLN A N 1
ATOM 639 C CA . GLN A 1 79 ? -7.751 3.761 9.578 1.00 94.75 79 GLN A CA 1
ATOM 640 C C . GLN A 1 79 ? -8.821 3.245 8.603 1.00 94.75 79 GLN A C 1
ATOM 642 O O . GLN A 1 79 ? -9.928 2.912 9.023 1.00 94.75 79 GLN A O 1
ATOM 647 N N . ARG A 1 80 ? -8.497 3.094 7.309 1.00 95.25 80 ARG A N 1
ATOM 648 C CA . ARG A 1 80 ? -9.445 2.530 6.326 1.00 95.25 80 ARG A CA 1
ATOM 649 C C . ARG A 1 80 ? -9.833 1.086 6.645 1.00 95.25 80 ARG A C 1
ATOM 651 O O . ARG A 1 80 ? -10.975 0.681 6.428 1.00 95.25 80 ARG A O 1
ATOM 658 N N . MET A 1 81 ? -8.886 0.294 7.143 1.00 93.50 81 MET A N 1
ATOM 659 C CA . MET A 1 81 ? -9.152 -1.090 7.530 1.00 93.50 81 MET A CA 1
ATOM 660 C C . MET A 1 81 ? -10.084 -1.155 8.739 1.00 93.50 81 MET A C 1
ATOM 662 O O . MET A 1 81 ? -11.028 -1.936 8.715 1.00 93.50 81 MET A O 1
ATOM 666 N N . ILE A 1 82 ? -9.889 -0.289 9.737 1.00 93.88 82 ILE A N 1
ATOM 667 C CA . ILE A 1 82 ? -10.795 -0.166 10.888 1.00 93.88 82 ILE A CA 1
ATOM 668 C C . ILE A 1 82 ? -12.192 0.260 10.436 1.00 93.88 82 ILE A C 1
ATOM 670 O O . ILE A 1 82 ? -13.162 -0.349 10.865 1.00 93.88 82 ILE A O 1
ATOM 674 N N . HIS A 1 83 ? -12.316 1.207 9.502 1.00 94.25 83 HIS A N 1
ATOM 675 C CA . HIS A 1 83 ? -13.618 1.585 8.937 1.00 94.25 83 HIS A CA 1
ATOM 676 C C . HIS A 1 83 ? -14.331 0.399 8.260 1.00 94.25 83 HIS A C 1
ATOM 678 O O . HIS A 1 83 ? -15.549 0.262 8.328 1.00 94.25 83 HIS A O 1
ATOM 684 N N . THR A 1 84 ? -13.573 -0.505 7.634 1.00 93.50 84 THR A N 1
ATOM 685 C CA . THR A 1 84 ? -14.126 -1.737 7.043 1.00 93.50 84 THR A CA 1
ATOM 686 C C . THR A 1 84 ? -14.588 -2.737 8.112 1.00 93.50 84 THR A C 1
ATOM 688 O O . THR A 1 84 ? -15.506 -3.520 7.879 1.00 93.50 84 THR A O 1
ATOM 691 N N . VAL A 1 85 ? -13.944 -2.758 9.283 1.00 93.31 85 VAL A N 1
ATOM 692 C CA . VAL A 1 85 ? -14.408 -3.539 10.443 1.00 93.31 85 VAL A CA 1
ATOM 693 C C . VAL A 1 85 ? -15.662 -2.895 11.034 1.00 93.31 85 VAL A C 1
ATOM 695 O O . VAL A 1 85 ? -16.642 -3.594 11.256 1.00 93.31 85 VAL A O 1
ATOM 698 N N . ALA A 1 86 ? -15.667 -1.572 11.211 1.00 93.50 86 ALA A N 1
ATOM 699 C CA . ALA A 1 86 ? -16.798 -0.830 11.758 1.00 93.50 86 ALA A CA 1
ATOM 700 C C . ALA A 1 86 ? -18.087 -1.066 10.956 1.00 93.50 86 ALA A C 1
ATOM 702 O O . ALA A 1 86 ? -19.103 -1.399 11.555 1.00 93.50 86 ALA A O 1
ATOM 703 N N . GLY A 1 87 ? -18.024 -1.043 9.618 1.00 94.56 87 GLY A N 1
ATOM 704 C CA . GLY A 1 87 ? -19.186 -1.357 8.774 1.00 94.56 87 GLY A CA 1
ATOM 705 C C . GLY A 1 87 ? -19.774 -2.756 9.020 1.00 94.56 87 GLY A C 1
ATOM 706 O O . GLY A 1 87 ? -20.987 -2.925 9.011 1.00 94.56 87 GLY A O 1
ATOM 707 N N . ARG A 1 88 ? -18.938 -3.757 9.337 1.00 93.00 88 ARG A N 1
ATOM 708 C CA . ARG A 1 88 ? -19.411 -5.110 9.691 1.00 93.00 88 ARG A CA 1
ATOM 709 C C . ARG A 1 88 ? -20.087 -5.159 11.064 1.00 93.00 88 ARG A C 1
ATOM 711 O O . ARG A 1 88 ? -20.992 -5.960 11.263 1.00 93.00 88 ARG A O 1
ATOM 718 N N . PHE A 1 89 ? -19.670 -4.318 12.011 1.00 93.38 89 PHE A N 1
ATOM 719 C CA . PHE A 1 89 ? -20.362 -4.173 13.296 1.00 93.38 89 PHE A CA 1
ATOM 720 C C . PHE A 1 89 ? -21.700 -3.444 13.130 1.00 93.38 89 PHE A C 1
ATOM 722 O O . PHE A 1 89 ? -22.684 -3.849 13.748 1.00 93.38 89 PHE A O 1
ATOM 729 N N . GLU A 1 90 ? -21.761 -2.431 12.262 1.00 95.31 90 GLU A N 1
ATOM 730 C CA . GLU A 1 90 ? -23.000 -1.702 11.960 1.00 95.31 90 GLU A CA 1
ATOM 731 C C . GLU A 1 90 ? -24.069 -2.618 11.354 1.00 95.31 90 GLU A C 1
ATOM 733 O O . GLU A 1 90 ? -25.229 -2.552 11.759 1.00 95.31 90 GLU A O 1
ATOM 738 N N . GLU A 1 91 ? -23.683 -3.538 10.463 1.00 95.44 91 GLU A N 1
ATOM 739 C CA . GLU A 1 91 ? -24.573 -4.583 9.927 1.00 95.44 91 GLU A CA 1
ATOM 740 C C . GLU A 1 91 ? -25.171 -5.485 11.025 1.00 95.44 91 GLU A C 1
ATOM 742 O O . GLU A 1 91 ? -26.267 -6.022 10.862 1.00 95.44 91 GLU A O 1
ATOM 747 N N . LEU A 1 92 ? -24.486 -5.620 12.166 1.00 94.56 92 LEU A N 1
ATOM 748 C CA . LEU A 1 92 ? -24.949 -6.353 13.349 1.00 94.56 92 LEU A CA 1
ATOM 749 C C . LEU A 1 92 ? -25.698 -5.461 14.358 1.00 94.56 92 LEU A C 1
ATOM 751 O O . LEU A 1 92 ? -26.045 -5.921 15.446 1.00 94.56 92 LEU A O 1
ATOM 755 N N . GLY A 1 93 ? -25.938 -4.190 14.027 1.00 95.00 93 GLY A N 1
ATOM 756 C CA . GLY A 1 93 ? -26.582 -3.215 14.910 1.00 95.00 93 GLY A CA 1
ATOM 757 C C . GLY A 1 93 ? -25.679 -2.686 16.029 1.00 95.00 93 GLY A C 1
ATOM 758 O O . GLY A 1 93 ? -26.181 -2.139 17.010 1.00 95.00 93 GLY A O 1
ATOM 759 N N . MET A 1 94 ? -24.358 -2.849 15.909 1.00 95.50 94 MET A N 1
ATOM 760 C CA . MET A 1 94 ? -23.366 -2.375 16.876 1.00 95.50 94 MET A CA 1
ATOM 761 C C . MET A 1 94 ? -22.566 -1.196 16.313 1.00 95.50 94 MET A C 1
ATOM 763 O O . MET A 1 94 ? -22.260 -1.149 15.128 1.00 95.50 94 MET A O 1
ATOM 767 N N . ASN A 1 95 ? -22.171 -0.257 17.176 1.00 93.19 95 ASN A N 1
ATOM 768 C CA . ASN A 1 95 ? -21.284 0.844 16.798 1.00 93.19 95 ASN A CA 1
ATOM 769 C C . ASN A 1 95 ? -19.871 0.592 17.340 1.00 93.19 95 ASN A C 1
ATOM 771 O O . ASN A 1 95 ? -19.690 0.422 18.548 1.00 93.19 95 ASN A O 1
ATOM 775 N N . LEU A 1 96 ? -18.875 0.587 16.452 1.00 92.69 96 LEU A N 1
ATOM 776 C CA . LEU A 1 96 ? -17.469 0.437 16.807 1.00 92.69 96 LEU A CA 1
ATOM 777 C C . LEU A 1 96 ? -16.779 1.807 16.816 1.00 92.69 96 LEU A C 1
ATOM 779 O O . LEU A 1 96 ? -16.486 2.375 15.766 1.00 92.69 96 LEU A O 1
ATOM 783 N N . SER A 1 97 ? -16.454 2.305 18.010 1.00 91.75 97 SER A N 1
ATOM 784 C CA . SER A 1 97 ? -15.649 3.517 18.190 1.00 91.75 97 SER A CA 1
ATOM 785 C C . SER A 1 97 ? -14.220 3.154 18.587 1.00 91.75 97 SER A C 1
ATOM 787 O O . SER A 1 97 ? -14.004 2.490 19.602 1.00 91.75 97 SER A O 1
ATOM 789 N N . VAL A 1 98 ? -13.239 3.586 17.790 1.00 92.12 98 VAL A N 1
ATOM 790 C CA . VAL A 1 98 ? -11.811 3.324 18.025 1.00 92.12 98 VAL A CA 1
ATOM 791 C C . VAL A 1 98 ? -11.075 4.654 18.213 1.00 92.12 98 VAL A C 1
ATOM 793 O O . VAL A 1 98 ? -11.070 5.467 17.289 1.00 92.12 98 VAL A O 1
ATOM 796 N N . PRO A 1 99 ? -10.440 4.900 19.374 1.00 94.62 99 PRO A N 1
ATOM 797 C CA . PRO A 1 99 ? -9.646 6.107 19.594 1.00 94.62 99 PRO A CA 1
ATOM 798 C C . PRO A 1 99 ? -8.451 6.201 18.639 1.00 94.62 99 PRO A C 1
ATOM 800 O O . PRO A 1 99 ? -7.810 5.193 18.344 1.00 94.62 99 PRO A O 1
ATOM 803 N N . GLU A 1 100 ? -8.070 7.418 18.243 1.00 93.44 100 GLU A N 1
ATOM 804 C CA . GLU A 1 100 ? -6.914 7.655 17.358 1.00 93.44 100 GLU A CA 1
ATOM 805 C C . GLU A 1 100 ? -5.611 7.038 17.899 1.00 93.44 100 GLU A C 1
ATOM 807 O O . GLU A 1 100 ? -4.832 6.479 17.132 1.00 93.44 100 GLU A O 1
ATOM 812 N N . SER A 1 101 ? -5.413 7.033 19.222 1.00 94.44 101 SER A N 1
ATOM 813 C CA . SER A 1 101 ? -4.250 6.401 19.864 1.00 94.44 101 SER A CA 1
ATOM 814 C C . SER A 1 101 ? -4.172 4.889 19.627 1.00 94.44 101 SER A C 1
ATOM 816 O O . SER A 1 101 ? -3.081 4.325 19.549 1.00 94.44 101 SER A O 1
ATOM 818 N N . VAL A 1 102 ? -5.319 4.222 19.481 1.00 92.94 102 VAL A N 1
ATOM 819 C CA . VAL A 1 102 ? -5.389 2.796 19.145 1.00 92.94 102 VAL A CA 1
ATOM 820 C C . VAL A 1 102 ? -5.057 2.588 17.669 1.00 92.94 102 VAL A C 1
ATOM 822 O O . VAL A 1 102 ? -4.347 1.640 17.340 1.00 92.94 102 VAL A O 1
ATOM 825 N N . ILE A 1 103 ? -5.493 3.489 16.782 1.00 93.25 103 ILE A N 1
ATOM 826 C CA . ILE A 1 103 ? -5.120 3.463 15.357 1.00 93.25 103 ILE A CA 1
ATOM 827 C C . ILE A 1 103 ? -3.602 3.586 15.208 1.00 93.25 103 ILE A C 1
ATOM 829 O O . ILE A 1 103 ? -2.996 2.810 14.468 1.00 93.25 103 ILE A O 1
ATOM 833 N N . ASP A 1 104 ? -2.985 4.507 15.948 1.00 93.75 104 ASP A N 1
ATOM 834 C CA . ASP A 1 104 ? -1.535 4.697 15.952 1.00 93.75 104 ASP A CA 1
ATOM 835 C C . ASP A 1 104 ? -0.810 3.439 16.452 1.00 93.75 104 ASP A C 1
ATOM 837 O O . ASP A 1 104 ? 0.082 2.925 15.774 1.00 93.75 104 ASP A O 1
ATOM 841 N N . ALA A 1 105 ? -1.253 2.866 17.575 1.00 92.25 105 ALA A N 1
ATOM 842 C CA . ALA A 1 105 ? -0.672 1.639 18.120 1.00 92.25 105 ALA A CA 1
ATOM 843 C C . ALA A 1 105 ? -0.798 0.438 17.161 1.00 92.25 105 ALA A C 1
ATOM 845 O O . ALA A 1 105 ? 0.123 -0.375 17.038 1.00 92.25 105 ALA A O 1
ATOM 846 N N . LEU A 1 106 ? -1.924 0.317 16.454 1.00 92.06 106 LEU A N 1
ATOM 847 C CA . LEU A 1 106 ? -2.144 -0.730 15.454 1.00 92.06 106 LEU A CA 1
ATOM 848 C C . LEU A 1 106 ? -1.265 -0.535 14.219 1.00 92.06 106 LEU A C 1
ATOM 850 O O . LEU A 1 106 ? -0.706 -1.512 13.715 1.00 92.06 106 LEU A O 1
ATOM 854 N N . ALA A 1 107 ? -1.117 0.710 13.762 1.00 92.25 107 ALA A N 1
ATOM 855 C CA . ALA A 1 107 ? -0.259 1.064 12.641 1.00 92.25 107 ALA A CA 1
ATOM 856 C C . ALA A 1 107 ? 1.207 0.720 12.936 1.00 92.25 107 ALA A C 1
ATOM 8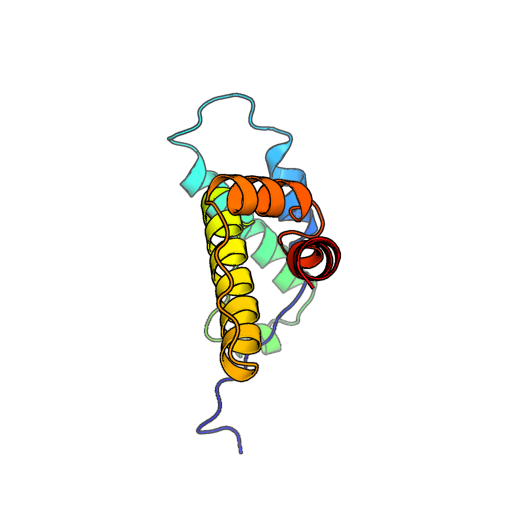58 O O . ALA A 1 107 ? 1.883 0.136 12.089 1.00 92.25 107 ALA A O 1
ATOM 859 N N . GLU A 1 108 ? 1.685 1.017 14.147 1.00 90.12 108 GLU A N 1
ATOM 860 C CA . GLU A 1 108 ? 3.041 0.664 14.570 1.00 90.12 108 GLU A CA 1
ATOM 861 C C . GLU A 1 108 ? 3.235 -0.847 14.707 1.00 90.12 108 GLU A C 1
ATOM 863 O O . GLU A 1 108 ? 4.226 -1.386 14.217 1.00 90.12 108 GLU A O 1
ATOM 868 N N . LYS A 1 109 ? 2.282 -1.553 15.326 1.00 87.75 109 LYS A N 1
ATOM 869 C CA . LYS A 1 109 ? 2.398 -2.997 15.581 1.00 87.75 109 LYS A CA 1
ATOM 870 C C . LYS A 1 109 ? 2.231 -3.855 14.326 1.00 87.75 109 LYS A C 1
ATOM 872 O O . LYS A 1 109 ? 2.779 -4.952 14.255 1.00 87.75 109 LYS A O 1
ATOM 877 N N . GLY A 1 110 ? 1.428 -3.413 13.361 1.00 81.88 110 GLY A N 1
ATOM 878 C CA . GLY A 1 110 ? 1.186 -4.150 12.121 1.00 81.88 110 GLY A CA 1
ATOM 879 C C . GLY A 1 110 ? 2.061 -3.721 10.944 1.00 81.88 110 GLY A C 1
ATOM 880 O O . GLY A 1 110 ? 1.922 -4.305 9.866 1.00 81.88 110 GLY A O 1
ATOM 881 N N . TYR A 1 111 ? 2.953 -2.745 11.129 1.00 86.38 111 TYR A N 1
ATOM 882 C CA . TYR A 1 111 ? 3.980 -2.416 10.148 1.00 86.38 111 TYR A CA 1
ATOM 883 C C . TYR A 1 111 ? 5.229 -3.270 10.340 1.00 86.38 111 TYR A C 1
ATOM 885 O O . TYR A 1 111 ? 5.780 -3.371 11.432 1.00 86.38 111 TYR A O 1
ATOM 893 N N . ASP A 1 112 ? 5.718 -3.825 9.238 1.00 82.62 112 ASP A N 1
ATOM 894 C CA . ASP A 1 112 ? 6.997 -4.515 9.189 1.00 82.62 112 ASP A CA 1
ATOM 895 C C . ASP A 1 112 ? 7.842 -3.949 8.039 1.00 82.62 112 ASP A C 1
ATOM 897 O O . ASP A 1 112 ? 7.356 -3.763 6.925 1.00 82.62 112 ASP A O 1
ATOM 901 N N . GLU A 1 113 ? 9.126 -3.676 8.268 1.00 73.50 113 GLU A N 1
ATOM 902 C CA . GLU A 1 113 ? 9.989 -3.077 7.239 1.00 73.50 113 GLU A CA 1
ATOM 903 C C . GLU A 1 113 ? 10.237 -3.981 6.021 1.00 73.50 113 GLU A C 1
ATOM 905 O O .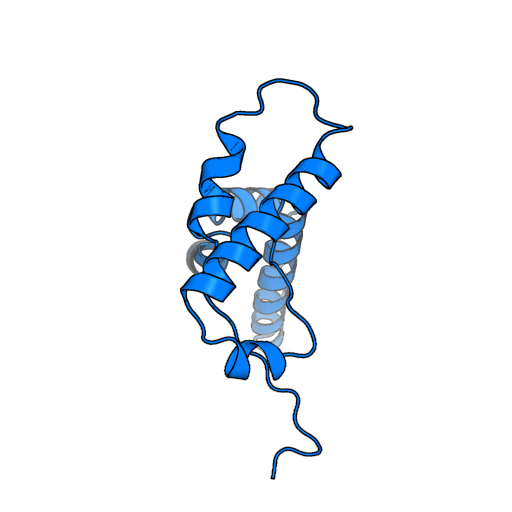 GLU A 1 113 ? 10.619 -3.487 4.956 1.00 73.50 113 GLU A O 1
ATOM 910 N N . LYS A 1 114 ? 10.072 -5.300 6.160 1.00 71.50 114 LYS A N 1
ATOM 911 C CA . LYS A 1 114 ? 10.225 -6.291 5.085 1.00 71.50 114 LYS A CA 1
AT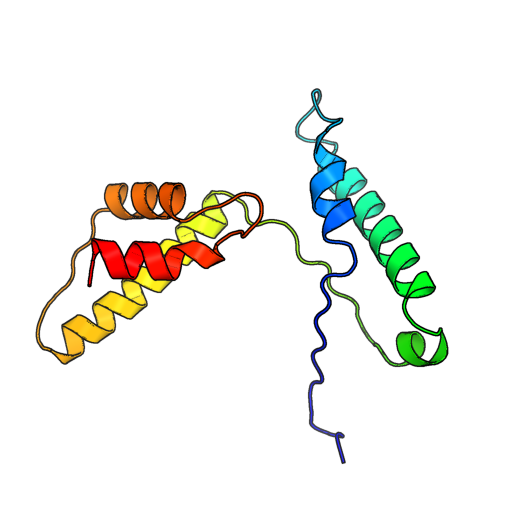OM 912 C C . LYS A 1 114 ? 8.888 -6.610 4.425 1.00 71.50 114 LYS A C 1
ATOM 914 O O . LYS A 1 114 ? 8.839 -6.797 3.211 1.00 71.50 114 LYS A O 1
ATOM 919 N N . PHE A 1 115 ? 7.812 -6.684 5.205 1.00 74.44 115 PHE A N 1
ATOM 920 C CA . PHE A 1 115 ? 6.488 -7.098 4.733 1.00 74.44 115 PHE A CA 1
ATOM 921 C C . PHE A 1 115 ? 5.510 -5.932 4.512 1.00 74.44 115 PHE A C 1
ATOM 923 O O . PHE A 1 115 ? 4.408 -6.146 4.003 1.00 74.44 115 PHE A O 1
ATOM 930 N N . GLY A 1 116 ? 5.903 -4.702 4.838 1.00 81.44 116 GLY A N 1
ATOM 931 C CA . GLY A 1 116 ? 5.087 -3.499 4.726 1.00 81.44 116 GLY A CA 1
ATOM 932 C C . GLY A 1 116 ? 3.837 -3.565 5.603 1.00 81.44 116 GLY A C 1
ATOM 933 O O . GLY A 1 116 ? 3.861 -4.063 6.723 1.00 81.44 116 GLY A O 1
ATOM 934 N N . ALA A 1 117 ? 2.719 -3.093 5.056 1.00 85.50 117 ALA A N 1
ATOM 935 C CA . ALA A 1 117 ? 1.401 -3.103 5.691 1.00 85.50 117 ALA A CA 1
ATOM 936 C C . ALA A 1 117 ? 0.720 -4.491 5.730 1.00 85.50 117 ALA A C 1
ATOM 938 O O . ALA A 1 117 ? -0.387 -4.613 6.246 1.00 85.50 117 ALA A O 1
ATOM 939 N N . ARG A 1 118 ? 1.326 -5.549 5.166 1.00 85.69 118 ARG A N 1
ATOM 940 C CA . ARG A 1 118 ? 0.688 -6.879 5.060 1.00 85.69 118 ARG A CA 1
ATOM 941 C C . ARG A 1 118 ? 0.244 -7.465 6.413 1.00 85.69 118 ARG A C 1
ATOM 943 O O . ARG A 1 118 ? -0.850 -8.033 6.451 1.00 85.69 118 ARG A O 1
ATOM 950 N N . PRO A 1 119 ? 1.012 -7.335 7.516 1.00 87.94 119 PRO A N 1
ATOM 951 C CA . PRO A 1 119 ? 0.586 -7.848 8.817 1.00 87.94 119 PRO A CA 1
ATOM 952 C C . PRO A 1 119 ? -0.608 -7.099 9.429 1.00 87.94 119 PRO A C 1
ATOM 954 O O . PRO A 1 119 ? -1.308 -7.692 10.249 1.00 87.94 119 PRO A O 1
ATOM 957 N N . LEU A 1 120 ? -0.897 -5.854 9.009 1.00 89.44 120 LEU A N 1
ATOM 958 C CA . LEU A 1 120 ? -1.958 -5.017 9.597 1.00 89.44 120 LEU A CA 1
ATOM 959 C C . LEU A 1 120 ? -3.300 -5.730 9.675 1.00 89.44 120 LEU A C 1
ATOM 961 O O . LEU A 1 120 ? -3.964 -5.658 10.702 1.00 89.44 120 LEU A O 1
ATOM 965 N N . ARG A 1 121 ? -3.690 -6.461 8.623 1.00 88.56 121 ARG A N 1
ATOM 966 C CA . ARG A 1 121 ? -4.979 -7.167 8.609 1.00 88.56 121 ARG A CA 1
ATOM 967 C C . ARG A 1 121 ? -5.087 -8.159 9.757 1.00 88.5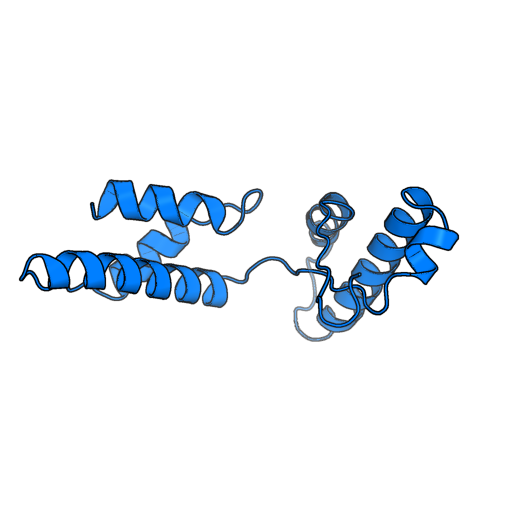6 121 ARG A C 1
ATOM 969 O O . ARG A 1 121 ? -6.101 -8.190 10.443 1.00 88.56 121 ARG A O 1
ATOM 976 N N . ARG A 1 122 ? -4.031 -8.946 9.967 1.00 89.19 122 ARG A N 1
ATOM 977 C CA . ARG A 1 122 ? -3.974 -9.951 11.029 1.00 89.19 122 ARG A CA 1
ATOM 978 C C . ARG A 1 122 ? -3.941 -9.294 12.405 1.00 89.19 122 ARG A C 1
ATOM 980 O O . ARG A 1 122 ? -4.591 -9.788 13.317 1.00 89.19 122 ARG A O 1
ATOM 987 N N . THR A 1 123 ? -3.206 -8.194 12.548 1.00 90.69 123 THR A N 1
ATOM 988 C CA . THR A 1 123 ? -3.132 -7.435 13.802 1.00 90.69 123 THR A CA 1
ATOM 989 C C . THR A 1 123 ? -4.485 -6.834 14.176 1.00 90.69 123 THR A C 1
ATOM 991 O O . THR A 1 123 ? -4.899 -6.968 15.320 1.00 90.69 123 THR A O 1
ATOM 994 N N . ILE A 1 124 ? -5.186 -6.223 13.216 1.00 90.88 124 ILE A N 1
ATOM 995 C CA . ILE A 1 124 ? -6.525 -5.654 13.417 1.00 90.88 124 ILE A CA 1
ATOM 996 C C . ILE A 1 124 ? -7.511 -6.757 13.791 1.00 90.88 124 ILE A C 1
ATOM 998 O O . ILE A 1 124 ? -8.190 -6.630 14.800 1.00 90.88 124 ILE A O 1
ATOM 1002 N N . GLN A 1 125 ? -7.530 -7.859 13.035 1.00 88.25 125 GLN A N 1
ATOM 1003 C CA . GLN A 1 125 ? -8.402 -8.989 13.339 1.00 88.25 125 GLN A CA 1
ATOM 1004 C C . GLN A 1 125 ? -8.131 -9.527 14.748 1.00 88.25 125 GLN A C 1
ATOM 1006 O O . GLN A 1 125 ? -9.040 -9.611 15.541 1.00 88.25 125 GLN A O 1
ATOM 1011 N N . SER A 1 126 ? -6.875 -9.796 15.110 1.00 89.44 126 SER A N 1
ATOM 1012 C CA . SER A 1 126 ? -6.539 -10.370 16.421 1.00 89.44 126 SER A CA 1
ATOM 1013 C C . SER A 1 126 ? -6.812 -9.463 17.628 1.00 89.44 126 SER A C 1
ATOM 1015 O O . SER A 1 126 ? -6.793 -9.967 18.751 1.00 89.44 126 SER A O 1
ATOM 1017 N N . LEU A 1 127 ? -6.911 -8.146 17.443 1.00 87.75 127 LEU A N 1
ATOM 1018 C CA . LEU A 1 127 ? -7.015 -7.184 18.547 1.00 87.75 127 LEU A CA 1
ATOM 1019 C C . LEU A 1 127 ? -8.383 -6.500 18.624 1.00 87.75 127 LEU A C 1
ATOM 1021 O O . LEU A 1 127 ? -8.667 -5.885 19.649 1.00 87.75 127 LEU A O 1
ATOM 1025 N N . ILE A 1 128 ? -9.189 -6.575 17.562 1.00 85.12 128 ILE A N 1
ATOM 1026 C CA . ILE A 1 128 ? -10.506 -5.931 17.475 1.00 85.12 128 ILE A CA 1
ATOM 1027 C C . ILE A 1 128 ? -11.633 -6.943 17.209 1.00 85.12 128 ILE A C 1
ATOM 1029 O O . ILE A 1 128 ? -12.726 -6.739 17.732 1.00 85.12 128 ILE A O 1
ATOM 1033 N N . GLU A 1 129 ? -11.397 -7.990 16.406 1.00 79.94 129 GLU A N 1
ATOM 1034 C CA . GLU A 1 129 ? -12.395 -9.028 16.068 1.00 79.94 129 GLU A CA 1
ATOM 1035 C C . GLU A 1 129 ? -12.247 -10.272 16.959 1.00 79.94 129 GLU A C 1
ATOM 1037 O O . GLU A 1 129 ? -13.299 -10.807 17.370 1.00 79.94 129 GLU A O 1
#

pLDDT: mean 84.13, std 13.58, range [41.88, 96.5]

Foldseek 3Di:
DCPPPDDDDDDCQLVVVLLPLPPPDPDDDPPCPVVSVVVSVVNSVVSCVVVDPPVVVVPDPDDDDDHADDLVRLLVVLVVLVVVVQVVCVVVVHGDDDDSVNSSVLSVVCADPSCGNVSSNVSCVVPPD